Protein AF-A0A954B9W6-F1 (afdb_monomer_lite)

pLDDT: mean 94.42, std 5.33, ra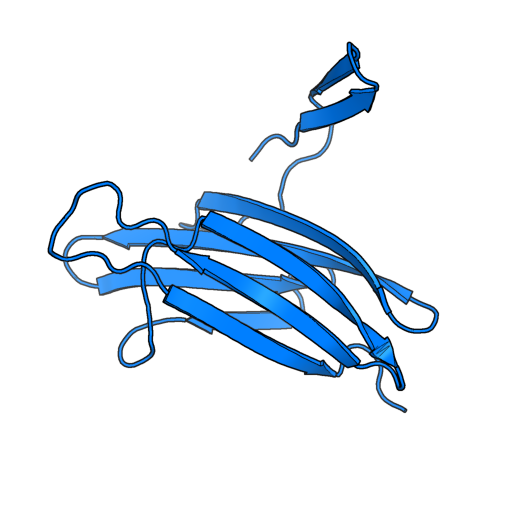nge [54.56, 98.62]

Radius of gyration: 15.03 Å; chains: 1; bounding box: 39×42×34 Å

Sequence (119 aa):
SPIGAVTGLNSAGWTDEMAPNPAGYAFVGFDAARIGDTDETFWLFRSYDPIRGNRNVVSWQDGAKAIELTRPLAVDNYEGITVQDRGNGVARVWIISDDNFNPQQRTLLLAFDIAVTSE

Foldseek 3Di:
DWDKDDPDPPDIDTDPDDDLADPQWDWQDKEWDCAPNDIKIWTKTWHADPPFGIKIWIAIPSRPDIDIDGPPHPGFAWRDWYWDHPDPQWIKIKIWHDQVPPPVGDTDIDIDIDRRDDD

Structure (mmCIF, N/CA/C/O backbone):
data_AF-A0A954B9W6-F1
#
_entry.id   AF-A0A954B9W6-F1
#
loop_
_atom_site.group_PDB
_atom_site.id
_atom_site.type_symbol
_atom_site.label_atom_id
_atom_site.label_alt_id
_atom_site.label_comp_id
_atom_site.label_asym_id
_atom_site.label_entity_id
_atom_site.label_seq_id
_atom_site.pdbx_PDB_ins_code
_atom_site.Cartn_x
_atom_site.Cartn_y
_atom_site.Cartn_z
_atom_site.occupancy
_atom_site.B_iso_or_equiv
_atom_site.auth_seq_id
_atom_site.auth_comp_id
_atom_site.auth_asym_id
_atom_site.auth_atom_id
_atom_site.pdbx_PDB_model_num
ATOM 1 N N . SER A 1 1 ? 7.867 5.785 7.520 1.00 90.38 1 SER A N 1
ATOM 2 C CA . SER A 1 1 ? 8.132 7.018 6.737 1.00 90.38 1 SER A CA 1
ATOM 3 C C . SER A 1 1 ? 7.289 8.156 7.290 1.00 90.38 1 SER A C 1
ATOM 5 O O . SER A 1 1 ? 6.195 7.833 7.727 1.00 90.38 1 SER A O 1
ATOM 7 N N . PRO A 1 2 ? 7.736 9.428 7.316 1.00 92.62 2 PRO A N 1
ATOM 8 C CA . PRO A 1 2 ? 6.908 10.524 7.833 1.00 92.62 2 PRO A CA 1
ATOM 9 C C . PRO A 1 2 ? 5.643 10.694 6.993 1.00 92.62 2 PRO A C 1
ATOM 11 O O . PRO A 1 2 ? 5.696 10.551 5.768 1.00 92.62 2 PRO A O 1
ATOM 14 N N . ILE A 1 3 ? 4.521 10.973 7.652 1.00 92.56 3 ILE A N 1
ATOM 15 C CA . ILE A 1 3 ? 3.222 11.150 6.999 1.00 92.56 3 ILE A CA 1
ATOM 16 C C . ILE A 1 3 ? 2.921 12.639 6.872 1.00 92.56 3 ILE A C 1
ATOM 18 O O . ILE A 1 3 ? 3.071 13.397 7.829 1.00 92.56 3 ILE A O 1
ATOM 22 N N . GLY A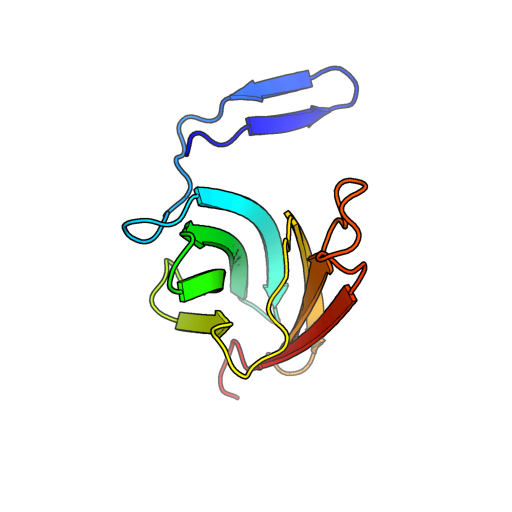 1 4 ? 2.498 13.062 5.683 1.00 91.38 4 GLY A N 1
ATOM 23 C CA . GLY A 1 4 ? 1.949 14.394 5.448 1.00 91.38 4 GLY A CA 1
ATOM 24 C C . GLY A 1 4 ? 0.425 14.363 5.409 1.00 91.38 4 GLY A C 1
ATOM 25 O O . GLY A 1 4 ? -0.165 13.354 5.031 1.00 91.38 4 GLY A O 1
ATOM 26 N N . ALA A 1 5 ? -0.206 15.480 5.756 1.00 90.25 5 ALA A N 1
ATOM 27 C CA . ALA A 1 5 ? -1.644 15.670 5.633 1.00 90.25 5 ALA A CA 1
ATOM 28 C C . ALA A 1 5 ? -1.943 16.941 4.834 1.00 90.25 5 ALA A C 1
ATOM 30 O O . ALA A 1 5 ? -1.294 17.973 5.017 1.00 90.25 5 ALA A O 1
ATOM 31 N N . VAL A 1 6 ? -2.955 16.864 3.969 1.00 90.62 6 VAL A N 1
ATOM 32 C CA . VAL A 1 6 ? -3.576 18.025 3.322 1.00 90.62 6 VAL A CA 1
ATOM 33 C C . VAL A 1 6 ? -4.874 18.305 4.070 1.00 90.62 6 VAL A C 1
ATOM 35 O O . VAL A 1 6 ? -5.826 17.538 3.979 1.00 90.62 6 VAL A O 1
ATOM 38 N N . THR A 1 7 ? -4.906 19.384 4.845 1.00 89.38 7 THR A N 1
ATOM 39 C CA . THR A 1 7 ? -6.036 19.751 5.717 1.00 89.38 7 THR A CA 1
ATOM 40 C C . THR A 1 7 ? -6.943 20.811 5.088 1.00 89.38 7 THR A C 1
ATOM 42 O O . THR A 1 7 ? -8.007 21.122 5.620 1.00 89.38 7 THR A O 1
ATOM 45 N N . GLY A 1 8 ? -6.552 21.362 3.936 1.00 92.00 8 GLY A N 1
ATOM 46 C CA . GLY A 1 8 ? -7.366 22.270 3.137 1.00 92.00 8 GLY A CA 1
ATOM 47 C C . GLY A 1 8 ? -6.682 22.654 1.827 1.00 92.00 8 GLY A C 1
ATOM 48 O O . GLY A 1 8 ? -5.520 22.331 1.604 1.00 92.00 8 GLY A O 1
ATOM 49 N N . LEU A 1 9 ? -7.385 23.400 0.969 1.00 92.38 9 LEU A N 1
ATOM 50 C CA . LEU A 1 9 ? -6.913 23.767 -0.381 1.00 92.38 9 LEU A CA 1
ATOM 51 C C . LEU A 1 9 ? -5.525 24.431 -0.413 1.00 92.38 9 LEU A C 1
ATOM 53 O O . LEU A 1 9 ? -4.797 24.267 -1.383 1.00 92.38 9 LEU A O 1
ATOM 57 N N . ASN A 1 10 ? -5.165 25.163 0.645 1.00 95.06 10 ASN A N 1
ATOM 58 C CA . ASN A 1 10 ? -3.868 25.831 0.795 1.00 95.06 10 ASN A CA 1
ATOM 59 C C . ASN A 1 10 ? -3.174 25.455 2.115 1.00 95.06 10 ASN A C 1
ATOM 61 O O . ASN A 1 10 ? -2.329 26.203 2.603 1.00 95.06 10 ASN A O 1
ATOM 65 N N . SER A 1 11 ? -3.579 24.350 2.743 1.00 93.56 11 SER A N 1
ATOM 66 C CA . SER A 1 11 ? -3.041 23.920 4.031 1.00 93.56 11 SER A CA 1
ATOM 67 C C . SER A 1 11 ? -2.597 22.471 3.930 1.00 93.56 11 SER A C 1
ATOM 69 O O . SER A 1 11 ? -3.404 21.564 3.738 1.00 93.56 11 SER A O 1
ATOM 71 N N . ALA A 1 12 ? -1.287 22.281 4.022 1.00 94.62 12 ALA A N 1
ATOM 72 C CA . ALA A 1 12 ? -0.648 20.983 4.079 1.00 94.62 12 ALA A CA 1
ATOM 73 C C . ALA A 1 12 ? 0.554 21.064 5.021 1.00 94.62 12 ALA A C 1
ATOM 75 O O . ALA A 1 12 ? 1.157 22.128 5.184 1.00 94.62 12 ALA A O 1
ATOM 76 N N . GLY A 1 13 ? 0.904 19.944 5.636 1.00 94.00 13 GLY A N 1
ATOM 77 C CA . GLY A 1 13 ? 2.035 19.866 6.547 1.00 94.00 13 GLY A CA 1
ATOM 78 C C . GLY A 1 13 ? 2.409 18.428 6.860 1.00 94.00 13 GLY A C 1
ATOM 79 O O . GLY A 1 13 ? 1.690 17.492 6.510 1.00 94.00 13 GLY A O 1
ATOM 80 N N . TRP A 1 14 ? 3.549 18.264 7.520 1.00 93.56 14 TRP A N 1
ATOM 81 C CA . TRP A 1 14 ? 3.900 16.992 8.135 1.00 93.56 14 TRP A CA 1
ATOM 82 C C . TRP A 1 14 ? 3.047 16.782 9.380 1.00 93.56 14 TRP A C 1
ATOM 84 O O . TRP A 1 14 ? 2.793 17.718 10.137 1.00 93.56 14 TRP A O 1
ATOM 94 N N . THR A 1 15 ? 2.605 15.550 9.564 1.00 90.50 15 THR A N 1
ATOM 95 C CA . THR A 1 15 ? 2.099 15.066 10.845 1.00 90.50 15 THR A CA 1
ATOM 96 C C . THR A 1 15 ? 3.283 14.657 11.726 1.00 90.50 15 THR A C 1
ATOM 98 O O . THR A 1 15 ? 4.395 14.465 11.227 1.00 90.50 15 THR A O 1
ATOM 101 N N . ASP A 1 16 ? 3.036 14.465 13.020 1.00 93.19 16 ASP A N 1
ATOM 102 C CA . ASP A 1 16 ? 4.002 13.833 13.931 1.00 93.19 16 ASP A CA 1
ATOM 103 C C . ASP A 1 16 ? 3.966 12.290 13.840 1.00 93.19 16 ASP A C 1
ATOM 105 O O . ASP A 1 16 ? 4.595 11.590 14.636 1.00 93.19 16 ASP A O 1
ATOM 109 N N . GLU A 1 17 ? 3.227 11.744 12.868 1.00 92.31 17 GLU A N 1
ATOM 110 C CA . GLU A 1 17 ? 3.033 10.312 12.677 1.00 92.31 17 GLU A CA 1
ATOM 111 C C . GLU A 1 17 ? 4.004 9.722 11.652 1.00 92.31 17 GLU A C 1
ATOM 113 O O . GLU A 1 17 ? 4.454 10.350 10.685 1.00 92.31 17 GLU A O 1
ATOM 118 N N . MET A 1 18 ? 4.299 8.442 11.859 1.00 93.38 18 MET A N 1
ATOM 119 C CA . MET A 1 18 ? 5.157 7.651 10.994 1.00 93.38 18 MET A CA 1
ATOM 120 C C . MET A 1 18 ? 4.371 6.460 10.466 1.00 93.38 18 MET A C 1
ATOM 122 O O . MET A 1 18 ? 3.789 5.706 11.238 1.00 93.38 18 MET A O 1
ATOM 126 N N . ALA A 1 19 ? 4.431 6.239 9.154 1.00 93.56 19 ALA A N 1
ATOM 127 C CA . ALA A 1 19 ? 3.889 5.035 8.544 1.00 93.56 19 ALA A CA 1
ATOM 128 C C . ALA A 1 19 ? 4.562 3.783 9.149 1.00 93.56 19 ALA A C 1
ATOM 130 O O . ALA A 1 19 ? 5.796 3.785 9.311 1.00 93.56 19 ALA A O 1
ATOM 131 N N . PRO A 1 20 ? 3.790 2.721 9.448 1.00 95.75 20 PRO A N 1
ATOM 132 C CA . PRO A 1 20 ? 4.266 1.508 10.108 1.00 95.75 20 PRO A CA 1
ATOM 133 C C . PRO A 1 20 ? 4.953 0.568 9.107 1.00 95.75 20 PRO A C 1
ATOM 135 O O . PRO A 1 20 ? 4.500 -0.543 8.845 1.00 95.75 20 PRO A O 1
ATOM 138 N N . ASN A 1 21 ? 6.044 1.033 8.496 1.00 96.62 21 ASN A N 1
ATOM 139 C CA . ASN A 1 21 ? 6.759 0.285 7.465 1.00 96.62 21 ASN A CA 1
ATOM 140 C C . ASN A 1 21 ? 7.263 -1.076 7.988 1.00 96.62 21 ASN A C 1
ATOM 142 O O . ASN A 1 21 ? 8.061 -1.099 8.931 1.00 96.62 21 ASN A O 1
ATOM 146 N N . PRO A 1 22 ? 6.936 -2.195 7.316 1.00 96.06 22 PRO A N 1
ATOM 147 C CA . PRO A 1 22 ? 7.633 -3.454 7.535 1.00 96.06 22 PRO A CA 1
ATOM 148 C C . PRO A 1 22 ? 9.131 -3.317 7.227 1.00 96.06 22 PRO A C 1
ATOM 150 O O . PRO A 1 22 ? 9.546 -2.532 6.367 1.00 96.06 22 PRO A O 1
ATOM 153 N N . ALA A 1 23 ? 9.965 -4.113 7.899 1.00 94.62 23 ALA A N 1
ATOM 154 C CA . ALA A 1 23 ? 11.409 -4.080 7.689 1.00 94.62 23 ALA A CA 1
ATOM 155 C C . ALA A 1 23 ? 11.771 -4.344 6.214 1.00 94.62 23 ALA A C 1
ATOM 157 O O . ALA A 1 23 ? 11.393 -5.361 5.637 1.00 94.62 23 ALA A O 1
ATOM 158 N N . GLY A 1 24 ? 12.525 -3.426 5.602 1.00 95.31 24 GLY A N 1
ATOM 159 C CA . GLY A 1 24 ? 12.930 -3.527 4.194 1.00 95.31 24 GLY A CA 1
ATOM 160 C C . GLY A 1 24 ? 11.863 -3.107 3.175 1.00 95.31 24 GLY A C 1
ATOM 161 O O . GLY A 1 24 ? 12.081 -3.292 1.973 1.00 95.31 24 GLY A O 1
ATOM 162 N N . TYR A 1 25 ? 10.744 -2.532 3.627 1.00 97.44 25 TYR A N 1
ATOM 163 C CA . TYR A 1 25 ? 9.685 -1.999 2.773 1.00 97.44 25 TYR A CA 1
ATOM 164 C C . TYR A 1 25 ? 9.549 -0.475 2.913 1.00 97.44 25 TYR A C 1
ATOM 166 O O . TYR A 1 25 ? 9.626 0.104 4.000 1.00 97.44 25 TYR A O 1
ATOM 174 N N . ALA A 1 26 ? 9.343 0.191 1.781 1.00 96.38 26 ALA A N 1
ATOM 175 C CA . ALA A 1 26 ? 9.079 1.617 1.695 1.00 96.38 26 ALA A CA 1
ATOM 176 C C . ALA A 1 26 ? 7.570 1.868 1.613 1.00 96.38 26 ALA A C 1
ATOM 178 O O . ALA A 1 26 ? 6.873 1.230 0.828 1.00 96.38 26 ALA A O 1
ATOM 179 N N . PHE A 1 27 ? 7.086 2.814 2.412 1.00 96.88 27 PHE A N 1
ATOM 180 C CA . PHE A 1 27 ? 5.728 3.349 2.335 1.00 96.88 27 PHE A CA 1
ATOM 181 C C . PHE A 1 27 ? 5.495 4.051 0.996 1.00 96.88 27 PHE A C 1
ATOM 183 O O . PHE A 1 27 ? 6.358 4.814 0.554 1.00 96.88 27 PHE A O 1
ATOM 190 N N . VAL A 1 28 ? 4.341 3.789 0.378 1.00 96.12 28 VAL A N 1
ATOM 191 C CA . VAL A 1 28 ? 3.937 4.418 -0.891 1.00 96.12 28 VAL A CA 1
ATOM 192 C C . VAL A 1 28 ? 2.554 5.060 -0.834 1.00 96.12 28 VAL A C 1
ATOM 194 O O . VAL A 1 28 ? 2.341 6.066 -1.496 1.00 96.12 28 VAL A O 1
ATOM 197 N N . GLY A 1 29 ? 1.643 4.547 -0.008 1.00 95.81 29 GLY A N 1
ATOM 198 C CA . GLY A 1 29 ? 0.314 5.127 0.148 1.00 95.81 29 GLY A CA 1
ATOM 199 C C . GLY A 1 29 ? -0.467 4.465 1.272 1.00 95.81 29 GLY A C 1
ATOM 200 O O . GLY A 1 29 ? -0.108 3.385 1.739 1.00 95.81 29 GLY A O 1
ATOM 201 N N . PHE A 1 30 ? -1.520 5.126 1.730 1.00 97.00 30 PHE A N 1
ATOM 202 C CA . PHE A 1 30 ? -2.518 4.555 2.626 1.00 97.00 30 PHE A CA 1
ATOM 203 C C . PHE A 1 30 ? -3.873 5.178 2.317 1.00 97.00 30 PHE A C 1
ATOM 205 O O . PHE A 1 30 ? -3.941 6.237 1.692 1.00 97.00 30 PHE A O 1
ATOM 212 N N . ASP A 1 31 ? -4.928 4.521 2.770 1.00 97.19 31 ASP A N 1
ATOM 213 C CA . ASP A 1 31 ? -6.266 5.094 2.818 1.00 97.19 31 ASP A CA 1
ATOM 214 C C . ASP A 1 31 ? -6.946 4.638 4.112 1.00 97.19 31 ASP A C 1
ATOM 216 O O . ASP A 1 31 ? -6.646 3.556 4.631 1.00 97.19 31 ASP A O 1
ATOM 220 N N . ALA A 1 32 ? -7.829 5.475 4.642 1.00 94.56 32 ALA A N 1
ATOM 221 C CA . ALA A 1 32 ? -8.576 5.205 5.861 1.00 94.56 32 ALA A CA 1
ATOM 222 C C . ALA A 1 32 ? -10.071 5.260 5.558 1.00 94.56 32 ALA A C 1
ATOM 224 O O . ALA A 1 32 ? -10.572 6.235 4.996 1.00 94.56 32 ALA A O 1
ATOM 225 N N . ALA A 1 33 ? -10.791 4.215 5.946 1.00 96.00 33 ALA A N 1
ATOM 226 C CA . ALA A 1 33 ? -12.222 4.104 5.724 1.00 96.00 33 ALA A CA 1
ATOM 227 C C . ALA A 1 33 ? -12.900 3.503 6.953 1.00 96.00 33 ALA A C 1
ATOM 229 O O . ALA A 1 33 ? -12.343 2.647 7.639 1.00 96.00 33 ALA A O 1
ATOM 230 N N . ARG A 1 34 ? -14.139 3.924 7.205 1.00 96.44 34 ARG A N 1
ATOM 231 C CA . ARG A 1 34 ? -14.995 3.259 8.181 1.00 96.44 34 ARG A CA 1
ATOM 232 C C . ARG A 1 34 ? -15.632 2.036 7.530 1.00 96.44 34 ARG A C 1
ATOM 234 O O . ARG A 1 34 ? -16.378 2.191 6.568 1.00 96.44 34 ARG A O 1
ATOM 241 N N . ILE A 1 35 ? -15.312 0.845 8.031 1.00 95.69 35 ILE A N 1
ATOM 242 C CA . ILE A 1 35 ? -15.823 -0.444 7.556 1.00 95.69 35 ILE A CA 1
ATOM 243 C C . ILE A 1 35 ? -16.805 -0.971 8.600 1.00 95.69 35 ILE A C 1
ATOM 245 O O . ILE A 1 35 ? -16.402 -1.377 9.693 1.00 95.69 35 ILE A O 1
ATOM 249 N N . GLY A 1 36 ? -18.104 -0.914 8.300 1.00 90.94 36 GLY A N 1
ATOM 250 C CA . GLY A 1 36 ? -19.134 -1.116 9.319 1.00 90.94 36 GLY A CA 1
ATOM 251 C C . GLY A 1 36 ? -18.988 -0.102 10.459 1.00 90.94 36 GLY A C 1
ATOM 252 O O . GLY A 1 36 ? -19.159 1.100 10.256 1.00 90.94 36 GLY A O 1
ATOM 253 N N . ASP A 1 37 ? -18.645 -0.585 11.656 1.00 90.62 37 ASP A N 1
ATOM 254 C CA . ASP A 1 37 ? -18.477 0.252 12.849 1.00 90.62 37 ASP A CA 1
ATOM 255 C C . ASP A 1 37 ? -17.022 0.514 13.266 1.00 90.62 37 ASP A C 1
ATOM 257 O O . ASP A 1 37 ? -16.771 1.103 14.325 1.00 90.62 37 ASP A O 1
ATOM 261 N N . THR A 1 38 ? -16.055 0.110 12.444 1.00 90.56 38 THR A N 1
ATOM 262 C CA . THR A 1 38 ? -14.625 0.228 12.749 1.00 90.56 38 THR A CA 1
ATOM 263 C C . THR A 1 38 ? -13.944 1.167 11.760 1.00 90.56 38 THR A C 1
ATOM 265 O O . THR A 1 38 ? -14.083 1.001 10.552 1.00 90.56 38 THR A O 1
ATOM 268 N N . ASP A 1 39 ? -13.209 2.155 12.271 1.00 95.50 39 ASP A N 1
ATOM 269 C CA . ASP A 1 39 ? -12.324 2.978 11.446 1.00 95.50 39 ASP A CA 1
ATOM 270 C C . ASP A 1 39 ? -11.031 2.199 11.213 1.00 95.50 39 ASP A C 1
ATOM 272 O O . ASP A 1 39 ? -10.361 1.806 12.168 1.00 95.50 39 ASP A O 1
ATOM 276 N N . GLU A 1 40 ? -10.707 1.937 9.951 1.00 96.19 40 GLU A N 1
ATOM 277 C CA . GLU A 1 40 ? -9.581 1.090 9.572 1.00 96.19 40 GLU A CA 1
ATOM 278 C C . GLU A 1 40 ? -8.700 1.788 8.549 1.00 96.19 40 GLU A C 1
ATOM 280 O O . GLU A 1 40 ? -9.176 2.375 7.573 1.00 96.19 40 GLU A O 1
ATOM 285 N N . THR A 1 41 ? -7.393 1.673 8.764 1.00 97.12 41 THR A N 1
ATOM 286 C CA . THR A 1 41 ? -6.375 2.218 7.871 1.00 97.12 41 THR A CA 1
ATOM 287 C C . THR A 1 41 ? -5.665 1.078 7.167 1.00 97.12 41 THR A C 1
ATOM 289 O O . THR A 1 41 ? -5.081 0.202 7.811 1.00 97.12 41 THR A O 1
ATOM 292 N N . PHE A 1 42 ? -5.674 1.117 5.838 1.00 98.38 42 PHE A N 1
ATOM 293 C CA . PHE A 1 42 ? -4.905 0.199 5.011 1.00 98.38 42 PHE A CA 1
ATOM 294 C C . PHE A 1 42 ? -3.668 0.900 4.477 1.00 98.38 42 PHE A C 1
ATOM 296 O O . PHE A 1 42 ? -3.750 1.952 3.847 1.00 98.38 42 PHE A O 1
ATOM 303 N N . TRP A 1 43 ? -2.521 0.271 4.678 1.00 98.19 43 TRP A N 1
ATOM 304 C CA . TRP A 1 43 ? -1.217 0.753 4.259 1.00 98.19 43 TRP A CA 1
ATOM 305 C C . TRP A 1 43 ? -0.712 -0.057 3.077 1.00 98.19 43 TRP A C 1
ATOM 307 O O . TRP A 1 43 ? -0.795 -1.282 3.088 1.00 98.19 43 TRP A O 1
ATOM 317 N N . LEU A 1 44 ? -0.130 0.614 2.089 1.00 98.56 44 LEU A N 1
ATOM 318 C CA . LEU A 1 44 ? 0.581 -0.002 0.981 1.00 98.56 44 LEU A CA 1
ATOM 319 C C . LEU A 1 44 ? 2.079 0.288 1.103 1.00 98.56 44 LEU A C 1
ATOM 321 O O . LEU A 1 44 ? 2.521 1.437 1.236 1.00 98.56 44 LEU A O 1
ATOM 325 N N . PHE A 1 45 ? 2.868 -0.776 1.002 1.00 98.38 45 PHE A N 1
ATOM 326 C CA . PHE A 1 45 ? 4.321 -0.719 0.982 1.00 98.38 45 PHE A CA 1
ATOM 327 C C . PHE A 1 45 ? 4.887 -1.489 -0.203 1.00 98.38 45 PHE A C 1
ATOM 329 O O . PHE A 1 45 ? 4.325 -2.501 -0.621 1.00 98.38 45 PHE A O 1
ATOM 336 N N . ARG A 1 46 ? 6.062 -1.069 -0.677 1.00 97.25 46 ARG A N 1
ATOM 337 C CA . ARG A 1 46 ? 6.816 -1.756 -1.733 1.00 97.25 46 ARG A CA 1
ATOM 338 C C . ARG A 1 46 ? 8.253 -2.053 -1.325 1.00 97.25 46 ARG A C 1
ATOM 340 O O . ARG A 1 46 ? 8.846 -1.357 -0.504 1.00 97.25 46 ARG A O 1
ATOM 347 N N . SER A 1 47 ? 8.841 -3.063 -1.947 1.00 97.31 47 SER A N 1
ATOM 348 C CA . SER A 1 47 ? 10.263 -3.389 -1.858 1.00 97.31 47 SER A CA 1
ATOM 349 C C . SER A 1 47 ? 10.744 -3.925 -3.203 1.00 97.31 47 SER A C 1
ATOM 351 O O . SER A 1 47 ? 10.007 -4.618 -3.905 1.00 97.31 47 SER A O 1
ATOM 353 N N . TYR A 1 48 ? 11.990 -3.624 -3.559 1.00 95.38 48 TYR A N 1
ATOM 354 C CA . TYR A 1 48 ? 12.619 -4.100 -4.785 1.00 95.38 48 TYR A CA 1
ATOM 355 C C . TYR A 1 48 ? 14.063 -4.510 -4.511 1.00 95.38 48 TYR A C 1
ATOM 357 O O . TYR A 1 48 ? 14.808 -3.800 -3.836 1.00 95.38 48 TYR A O 1
ATOM 365 N N . ASP A 1 49 ? 14.466 -5.647 -5.074 1.00 94.69 49 ASP A N 1
ATOM 366 C CA . ASP A 1 49 ? 15.876 -5.975 -5.273 1.00 94.69 49 ASP A CA 1
ATOM 367 C C . ASP A 1 49 ? 16.066 -6.787 -6.569 1.00 94.69 49 ASP A C 1
ATOM 369 O O . ASP A 1 49 ? 15.123 -7.455 -7.001 1.00 94.69 49 ASP A O 1
ATOM 373 N N . PRO A 1 50 ? 17.262 -6.779 -7.188 1.00 92.81 50 PRO A N 1
ATOM 374 C CA . PRO A 1 50 ? 17.485 -7.428 -8.485 1.00 92.81 50 PRO A CA 1
ATOM 375 C C . PRO A 1 50 ? 17.273 -8.949 -8.504 1.00 92.81 50 PRO A C 1
ATOM 377 O O . PRO A 1 50 ? 17.061 -9.523 -9.568 1.00 92.81 50 PRO A O 1
ATOM 380 N N . ILE A 1 51 ? 17.343 -9.621 -7.349 1.00 93.88 51 ILE A N 1
ATOM 381 C CA . ILE A 1 51 ? 17.235 -11.084 -7.261 1.00 93.88 51 ILE A CA 1
ATOM 382 C C . ILE A 1 51 ? 15.765 -11.484 -7.137 1.00 93.88 51 ILE A C 1
ATOM 384 O O . ILE A 1 51 ? 15.260 -12.323 -7.884 1.00 93.88 51 ILE A O 1
ATOM 388 N N . ARG A 1 52 ? 15.056 -10.872 -6.189 1.00 93.38 52 ARG A N 1
ATOM 389 C CA . ARG A 1 52 ? 13.680 -11.214 -5.813 1.00 93.38 52 ARG A CA 1
ATOM 390 C C . ARG A 1 52 ? 12.631 -10.368 -6.535 1.00 93.38 52 ARG A C 1
ATOM 392 O O . ARG A 1 52 ? 11.502 -10.841 -6.665 1.00 93.38 52 ARG A O 1
ATOM 399 N N . GLY A 1 53 ? 13.007 -9.247 -7.143 1.00 94.12 53 GLY A N 1
ATOM 400 C CA . GLY A 1 53 ? 12.117 -8.369 -7.905 1.00 94.12 53 GLY A CA 1
ATOM 401 C C . GLY A 1 53 ? 11.156 -7.586 -7.008 1.00 94.12 53 GLY A C 1
ATOM 402 O O . GLY A 1 53 ? 11.382 -7.478 -5.799 1.00 94.12 53 GLY A O 1
ATOM 403 N N . ASN A 1 54 ? 10.086 -7.061 -7.613 1.00 96.06 54 ASN A N 1
ATOM 404 C CA . ASN A 1 54 ? 9.039 -6.308 -6.920 1.00 96.06 54 ASN A CA 1
ATOM 405 C C . ASN A 1 54 ? 8.321 -7.169 -5.874 1.00 96.06 54 ASN A C 1
ATOM 407 O O . ASN A 1 54 ? 7.969 -8.325 -6.128 1.00 96.06 54 ASN A O 1
ATOM 411 N N . ARG A 1 55 ? 8.081 -6.574 -4.708 1.00 97.62 55 ARG A N 1
ATOM 412 C CA . ARG A 1 55 ? 7.268 -7.118 -3.621 1.00 97.62 55 ARG A CA 1
ATOM 413 C C . ARG A 1 55 ? 6.417 -6.006 -3.045 1.00 97.62 55 ARG A C 1
ATOM 415 O O . ARG A 1 55 ? 6.908 -4.888 -2.899 1.00 97.62 55 ARG A O 1
ATOM 422 N N . ASN A 1 56 ? 5.186 -6.324 -2.678 1.00 98.31 56 ASN A N 1
ATOM 423 C CA . ASN A 1 56 ? 4.260 -5.353 -2.112 1.00 98.31 56 ASN A CA 1
ATOM 424 C C . ASN A 1 56 ? 3.578 -5.938 -0.882 1.00 98.31 56 ASN A C 1
ATOM 426 O O . ASN A 1 56 ? 3.358 -7.147 -0.813 1.00 98.31 56 ASN A O 1
ATOM 430 N N . VAL A 1 57 ? 3.245 -5.078 0.070 1.00 98.31 57 VAL A N 1
ATOM 431 C CA . VAL A 1 57 ? 2.496 -5.440 1.271 1.00 98.31 57 VAL A CA 1
ATOM 432 C C . VAL A 1 57 ? 1.332 -4.477 1.396 1.00 98.31 57 VAL A C 1
ATOM 434 O O . VAL A 1 57 ? 1.551 -3.269 1.428 1.00 98.31 57 VAL A O 1
ATOM 437 N N . VAL A 1 58 ? 0.118 -5.018 1.475 1.00 98.44 58 VAL A N 1
ATOM 438 C CA . VAL A 1 58 ? -1.054 -4.289 1.968 1.00 98.44 58 VAL A CA 1
ATOM 439 C C . VAL A 1 58 ? -1.276 -4.728 3.408 1.00 98.44 58 VAL A C 1
ATOM 441 O O . VAL A 1 58 ? -1.455 -5.923 3.624 1.00 98.44 58 VAL A O 1
ATOM 444 N N . SER A 1 59 ? -1.259 -3.828 4.388 1.00 98.06 59 SER A N 1
ATOM 445 C CA . SER A 1 59 ? -1.512 -4.179 5.794 1.00 98.06 59 SER A CA 1
ATOM 446 C C . SER A 1 59 ? -2.576 -3.300 6.440 1.00 98.06 59 SER A C 1
ATOM 448 O O . SER A 1 59 ? -2.800 -2.174 6.012 1.00 98.06 59 SER A O 1
ATOM 450 N N . TRP A 1 60 ? -3.239 -3.828 7.464 1.00 97.00 60 TRP A N 1
ATOM 451 C CA . TRP A 1 60 ? -4.248 -3.133 8.268 1.00 97.00 60 TRP A CA 1
ATOM 452 C C . TRP A 1 60 ? -4.196 -3.640 9.715 1.00 97.00 60 TRP A C 1
ATOM 454 O O . TRP A 1 60 ? -3.388 -4.530 10.018 1.00 97.00 60 TRP A O 1
ATOM 464 N N . GLN A 1 61 ? -5.002 -3.063 10.616 1.00 94.38 61 GLN A N 1
ATOM 465 C CA . GLN A 1 61 ? -4.968 -3.369 12.057 1.00 94.38 61 GLN A CA 1
ATOM 466 C C . GLN A 1 61 ? -3.547 -3.266 12.631 1.00 94.38 61 GLN A C 1
ATOM 468 O O . GLN A 1 61 ? -3.003 -4.233 13.165 1.00 94.38 61 GLN A O 1
ATOM 473 N N . ASP A 1 62 ? -2.903 -2.115 12.420 1.00 90.44 62 ASP A N 1
ATOM 474 C CA . ASP A 1 62 ? -1.530 -1.825 12.862 1.00 90.44 62 ASP A CA 1
ATOM 475 C C . ASP A 1 62 ? -0.488 -2.874 12.431 1.00 90.44 62 ASP A C 1
ATOM 477 O O . ASP A 1 62 ? 0.507 -3.131 13.108 1.00 90.44 62 ASP A O 1
ATOM 481 N N . GLY A 1 63 ? -0.713 -3.500 11.272 1.00 93.00 63 GLY A N 1
ATOM 482 C CA . GLY A 1 63 ? 0.178 -4.515 10.715 1.00 93.00 63 GLY A CA 1
ATOM 483 C C . GLY A 1 63 ? -0.059 -5.930 11.243 1.00 93.00 63 GLY A C 1
ATOM 484 O O . GLY A 1 63 ? 0.648 -6.846 10.825 1.00 93.00 63 GLY A O 1
ATOM 485 N N . ALA A 1 64 ? -1.060 -6.149 12.102 1.00 94.62 64 ALA A N 1
ATOM 486 C CA . ALA A 1 64 ? -1.444 -7.489 12.552 1.00 94.62 64 ALA A CA 1
ATOM 487 C C . ALA A 1 64 ? -2.002 -8.356 11.411 1.00 94.62 64 ALA A C 1
ATOM 489 O O . ALA A 1 64 ? -1.969 -9.589 11.480 1.00 94.62 64 ALA A O 1
ATOM 490 N N . LYS A 1 65 ? -2.521 -7.719 10.358 1.00 96.56 65 LYS A N 1
ATOM 491 C CA . LYS A 1 65 ? -3.027 -8.374 9.156 1.00 96.56 65 LYS A CA 1
ATOM 492 C C . LYS A 1 65 ? -2.339 -7.817 7.920 1.00 96.56 65 LYS A C 1
ATOM 494 O O . LYS A 1 65 ? -2.096 -6.614 7.826 1.00 96.56 65 LYS A O 1
ATOM 499 N N . ALA A 1 66 ? -2.040 -8.696 6.965 1.00 97.50 66 ALA A N 1
ATOM 500 C CA . ALA A 1 66 ? -1.393 -8.306 5.725 1.00 97.50 66 ALA A CA 1
ATOM 501 C C . ALA A 1 66 ? -1.713 -9.247 4.557 1.00 97.50 66 ALA A C 1
ATOM 503 O O . ALA A 1 66 ? -1.942 -10.444 4.737 1.00 97.50 66 ALA A O 1
ATOM 504 N N . ILE A 1 67 ? -1.663 -8.688 3.351 1.00 97.00 67 ILE A N 1
ATOM 505 C CA . ILE A 1 67 ? -1.545 -9.401 2.082 1.00 97.00 67 ILE A CA 1
ATOM 506 C C . ILE A 1 67 ? -0.149 -9.118 1.538 1.00 97.00 67 ILE A C 1
ATOM 508 O O . ILE A 1 67 ? 0.214 -7.965 1.301 1.00 97.00 67 ILE A O 1
ATOM 512 N N . GLU A 1 68 ? 0.619 -10.177 1.298 1.00 97.25 68 GLU A N 1
ATOM 513 C CA . GLU A 1 68 ? 1.941 -10.084 0.686 1.00 97.25 68 GLU A CA 1
ATOM 514 C C . GLU A 1 68 ? 1.883 -10.508 -0.782 1.00 97.25 68 GLU A C 1
ATOM 516 O O . GLU A 1 68 ? 1.579 -11.655 -1.117 1.00 97.25 68 GLU A O 1
ATOM 521 N N . LEU A 1 69 ? 2.216 -9.581 -1.678 1.00 97.31 69 LEU A N 1
ATOM 522 C CA . LEU A 1 69 ? 2.367 -9.856 -3.099 1.00 97.31 69 LEU A CA 1
ATOM 523 C C . LEU A 1 69 ? 3.846 -10.077 -3.399 1.00 97.31 69 LEU A C 1
ATOM 525 O O . LEU A 1 69 ? 4.639 -9.135 -3.469 1.00 97.31 69 LEU A O 1
ATOM 529 N N . THR A 1 70 ? 4.205 -11.339 -3.608 1.00 96.75 70 THR A N 1
ATOM 530 C CA . THR A 1 70 ? 5.526 -11.773 -4.070 1.00 96.75 70 THR A CA 1
ATOM 531 C C . THR A 1 70 ? 5.366 -12.696 -5.279 1.00 96.75 70 THR A C 1
ATOM 533 O O . THR A 1 70 ? 4.277 -13.211 -5.543 1.00 96.75 70 THR A O 1
ATOM 536 N N . ARG A 1 71 ? 6.431 -12.904 -6.064 1.00 94.38 71 ARG A N 1
ATOM 537 C CA . ARG A 1 71 ? 6.381 -13.857 -7.186 1.00 94.38 71 ARG A CA 1
ATOM 538 C C . ARG A 1 71 ? 5.961 -15.249 -6.677 1.00 94.38 71 ARG A C 1
ATOM 540 O O . ARG A 1 71 ? 6.483 -15.676 -5.650 1.00 94.38 71 ARG A O 1
ATOM 547 N N . PRO A 1 72 ? 5.069 -15.966 -7.387 1.00 93.81 72 PRO A N 1
ATOM 548 C CA . PRO A 1 72 ? 4.617 -15.737 -8.766 1.00 93.81 72 PRO A CA 1
ATOM 549 C C . PRO A 1 72 ? 3.329 -14.901 -8.917 1.00 93.81 72 PRO A C 1
ATOM 551 O O . PRO A 1 72 ? 2.754 -14.886 -10.004 1.00 93.81 72 PRO A O 1
ATOM 554 N N . LEU A 1 73 ? 2.853 -14.219 -7.868 1.00 94.94 73 LEU A N 1
ATOM 555 C CA . LEU A 1 73 ? 1.664 -13.361 -7.958 1.00 94.94 73 LEU A CA 1
ATOM 556 C C . LEU A 1 73 ? 1.902 -12.153 -8.878 1.00 94.94 73 LEU A C 1
ATOM 558 O O . LEU A 1 73 ? 3.035 -11.852 -9.265 1.00 94.94 73 LEU A O 1
ATOM 562 N N . ALA A 1 74 ? 0.821 -11.442 -9.211 1.00 92.94 74 ALA A N 1
ATOM 563 C CA . ALA A 1 74 ? 0.850 -10.216 -10.005 1.00 92.94 74 ALA A CA 1
ATOM 564 C C . ALA A 1 74 ? 1.515 -9.058 -9.235 1.00 92.94 74 ALA A C 1
ATOM 566 O O . ALA A 1 74 ? 0.854 -8.138 -8.759 1.00 92.94 74 ALA A O 1
ATOM 567 N N . VAL A 1 75 ? 2.840 -9.124 -9.112 1.00 95.88 75 VAL A N 1
ATOM 568 C CA . VAL A 1 75 ? 3.678 -8.079 -8.527 1.00 95.88 75 VAL A CA 1
ATOM 569 C C . VAL A 1 75 ? 4.055 -7.046 -9.573 1.00 95.88 75 VAL A C 1
ATOM 571 O O . VAL A 1 75 ? 4.394 -7.387 -10.706 1.00 95.88 75 VAL A O 1
ATOM 574 N N . ASP A 1 76 ? 4.020 -5.785 -9.175 1.00 96.31 76 ASP A N 1
ATOM 575 C CA . ASP A 1 76 ? 4.499 -4.662 -9.967 1.00 96.31 76 ASP A CA 1
ATOM 576 C C . ASP A 1 76 ? 4.806 -3.484 -9.035 1.00 96.31 76 ASP A C 1
ATOM 578 O O . ASP A 1 76 ? 4.828 -3.656 -7.810 1.00 96.31 76 ASP A O 1
ATOM 582 N N . ASN A 1 77 ? 5.072 -2.319 -9.610 1.00 95.50 77 ASN A N 1
ATOM 583 C CA . ASN A 1 77 ? 5.332 -1.086 -8.890 1.00 95.50 77 ASN A CA 1
ATOM 584 C C . ASN A 1 77 ? 4.032 -0.423 -8.382 1.00 95.50 77 ASN A C 1
ATOM 586 O O . ASN A 1 77 ? 3.615 0.615 -8.892 1.00 95.50 77 ASN A O 1
ATOM 590 N N . TYR A 1 78 ? 3.352 -1.050 -7.415 1.00 97.94 78 TYR A N 1
ATOM 591 C CA . TYR A 1 78 ? 2.132 -0.483 -6.831 1.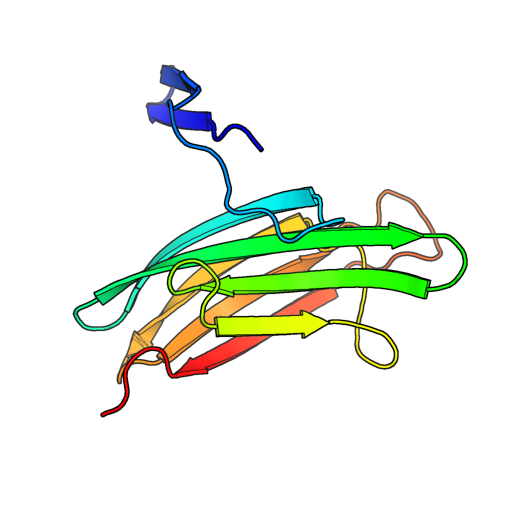00 97.94 78 TYR A CA 1
ATOM 592 C C . TYR A 1 78 ? 2.462 0.739 -5.969 1.00 97.94 78 TYR A C 1
ATOM 594 O O . TYR A 1 78 ? 3.290 0.654 -5.062 1.00 97.94 78 TYR A O 1
ATOM 602 N N . GLU A 1 79 ? 1.808 1.865 -6.257 1.00 95.25 79 GLU A N 1
ATOM 603 C CA . GLU A 1 79 ? 2.046 3.154 -5.587 1.00 95.25 79 GLU A CA 1
ATOM 604 C C . GLU A 1 79 ? 0.760 3.840 -5.108 1.00 95.25 79 GLU A C 1
ATOM 606 O O . GLU A 1 79 ? 0.822 4.712 -4.247 1.00 95.25 79 GLU A O 1
ATOM 611 N N . GLY A 1 80 ? -0.409 3.429 -5.607 1.00 96.81 80 GLY A N 1
ATOM 612 C CA . GLY A 1 80 ? -1.698 3.963 -5.168 1.00 96.81 80 GLY A CA 1
ATOM 613 C C . GLY A 1 80 ? -2.556 2.914 -4.471 1.00 96.81 80 GLY A C 1
ATOM 614 O O . GLY A 1 80 ? -2.531 1.741 -4.847 1.00 96.81 80 GLY A O 1
ATOM 615 N N . ILE A 1 81 ? -3.340 3.356 -3.488 1.00 98.56 81 ILE A N 1
ATOM 616 C CA . ILE A 1 81 ? -4.321 2.551 -2.755 1.00 98.56 81 ILE A CA 1
ATOM 617 C C . ILE A 1 81 ? -5.588 3.375 -2.499 1.00 98.56 81 ILE A C 1
ATOM 619 O O . ILE A 1 81 ? -5.503 4.580 -2.275 1.00 98.56 81 ILE A O 1
ATOM 623 N N . THR A 1 82 ? -6.755 2.731 -2.535 1.00 98.44 82 THR A N 1
ATOM 624 C CA . THR A 1 82 ? -7.987 3.280 -1.950 1.00 98.44 82 THR A CA 1
ATOM 625 C C . THR A 1 82 ? -8.868 2.169 -1.389 1.00 98.44 82 THR A C 1
ATOM 627 O O . THR A 1 82 ? -8.827 1.031 -1.872 1.00 98.44 82 THR A O 1
ATOM 630 N N . VAL A 1 83 ? -9.651 2.491 -0.363 1.00 98.44 83 VAL A N 1
ATOM 631 C CA . VAL A 1 83 ? -10.477 1.548 0.389 1.00 98.44 83 VAL A CA 1
ATOM 632 C C . VAL A 1 83 ? -11.930 2.013 0.399 1.00 98.44 83 VAL A C 1
ATOM 634 O O . VAL A 1 83 ? -12.234 3.178 0.630 1.00 98.44 83 VAL A O 1
ATOM 637 N N . GLN A 1 84 ? -12.850 1.080 0.171 1.00 97.31 84 GLN A N 1
ATOM 638 C CA . GLN A 1 84 ? -14.289 1.323 0.219 1.00 97.31 84 GLN A CA 1
ATOM 639 C C . GLN A 1 84 ? -14.982 0.273 1.091 1.00 97.31 84 GLN A C 1
ATOM 641 O O . GLN A 1 84 ? -14.747 -0.920 0.910 1.00 97.31 84 GLN A O 1
ATOM 646 N N . ASP A 1 85 ? -15.907 0.692 1.957 1.00 97.00 85 ASP A N 1
ATOM 647 C CA . ASP A 1 85 ? -16.831 -0.235 2.618 1.00 97.00 85 ASP A CA 1
ATOM 648 C C . ASP A 1 85 ? -17.821 -0.839 1.606 1.00 97.00 85 ASP A C 1
ATOM 650 O O . ASP A 1 85 ? -18.482 -0.126 0.843 1.00 97.00 85 ASP A O 1
ATOM 654 N N . ARG A 1 86 ? -17.919 -2.168 1.579 1.00 96.56 86 ARG A N 1
ATOM 655 C CA . ARG A 1 86 ? -18.866 -2.924 0.744 1.00 96.56 86 ARG A CA 1
ATOM 656 C C . ARG A 1 86 ? -20.080 -3.411 1.533 1.00 96.56 86 ARG A C 1
ATOM 658 O O . ARG A 1 86 ? -20.951 -4.048 0.940 1.00 96.56 86 ARG A O 1
ATOM 665 N N . GLY A 1 87 ? -20.156 -3.089 2.821 1.00 94.69 87 GLY A N 1
ATOM 666 C CA . GLY A 1 87 ? -21.136 -3.617 3.757 1.00 94.69 87 GLY A CA 1
ATOM 667 C C . GLY A 1 87 ? -20.707 -4.964 4.338 1.00 94.69 87 GLY A C 1
ATOM 668 O O . GLY A 1 87 ? -19.764 -5.601 3.867 1.00 94.69 87 GLY A O 1
ATOM 669 N N . ASN A 1 88 ? -21.421 -5.398 5.380 1.00 92.94 88 ASN A N 1
ATOM 670 C CA . ASN A 1 88 ? -21.211 -6.678 6.071 1.00 92.94 88 ASN A CA 1
ATOM 671 C C . ASN A 1 88 ? -19.755 -6.904 6.520 1.00 92.94 88 ASN A C 1
ATOM 673 O O . ASN A 1 88 ? -19.232 -8.011 6.426 1.00 92.94 88 ASN A O 1
ATOM 677 N N . GLY A 1 89 ? -19.073 -5.840 6.954 1.00 93.94 89 GLY A N 1
ATOM 678 C CA . GLY A 1 89 ? -17.698 -5.943 7.438 1.00 93.94 89 GLY A CA 1
ATOM 679 C C . GLY A 1 89 ? -16.641 -6.167 6.358 1.00 93.94 89 GLY A C 1
ATOM 680 O O . GLY A 1 89 ? -15.509 -6.517 6.691 1.00 93.94 89 GLY A O 1
ATOM 681 N N . VAL A 1 90 ? -16.983 -5.999 5.076 1.00 96.62 90 VAL A N 1
ATOM 682 C CA . VAL A 1 90 ? -16.064 -6.228 3.956 1.00 96.62 90 VAL A CA 1
ATOM 683 C C . VAL A 1 90 ? -15.530 -4.909 3.411 1.00 96.62 90 VAL A C 1
ATOM 685 O O . VAL A 1 90 ? -16.280 -4.069 2.919 1.00 96.62 90 VAL A O 1
ATOM 688 N N . ALA A 1 91 ? -14.209 -4.768 3.404 1.00 97.69 91 ALA A N 1
ATOM 689 C CA . ALA A 1 91 ? -13.516 -3.703 2.697 1.00 97.69 91 ALA A CA 1
ATOM 690 C C . ALA A 1 91 ? -13.164 -4.145 1.275 1.00 97.69 91 ALA A C 1
ATOM 692 O O . ALA A 1 91 ? -12.581 -5.211 1.072 1.00 97.69 91 ALA A O 1
ATOM 693 N N . ARG A 1 92 ? -13.447 -3.295 0.288 1.00 98.19 92 ARG A N 1
ATOM 694 C CA . ARG A 1 92 ? -12.823 -3.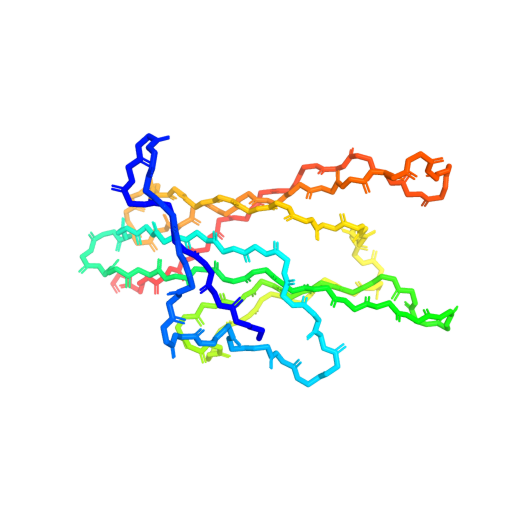378 -1.030 1.00 98.19 92 ARG A CA 1
ATOM 695 C C . ARG A 1 92 ? -11.584 -2.506 -1.063 1.00 98.19 92 ARG A C 1
ATOM 697 O O . ARG A 1 92 ? -11.691 -1.287 -0.973 1.00 98.19 92 ARG A O 1
ATOM 704 N N . VAL A 1 93 ? -10.438 -3.134 -1.282 1.00 98.50 93 VAL A N 1
ATOM 705 C CA . VAL A 1 93 ? -9.146 -2.466 -1.409 1.00 98.50 93 VAL A CA 1
ATOM 706 C C . VAL A 1 93 ? -8.694 -2.513 -2.859 1.00 98.50 93 VAL A C 1
ATOM 708 O O . VAL A 1 93 ? -8.518 -3.593 -3.424 1.00 98.50 93 VAL A O 1
ATOM 711 N N . TRP A 1 94 ? -8.494 -1.343 -3.455 1.00 98.62 94 TRP A N 1
ATOM 712 C CA . TRP A 1 94 ? -7.898 -1.196 -4.777 1.00 98.62 94 TRP A CA 1
ATOM 713 C C . TRP A 1 94 ? -6.438 -0.797 -4.647 1.00 98.62 94 TRP A C 1
ATOM 715 O O . TRP A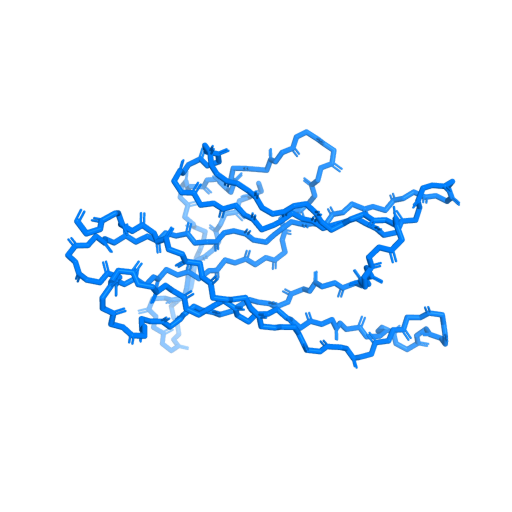 1 94 ? -6.127 0.087 -3.854 1.00 98.62 94 TRP A O 1
ATOM 725 N N . ILE A 1 95 ? -5.564 -1.389 -5.461 1.00 98.62 95 ILE A N 1
ATOM 726 C CA . ILE A 1 95 ? -4.185 -0.917 -5.631 1.00 98.62 95 ILE A CA 1
ATOM 727 C C . ILE A 1 95 ? -3.849 -0.761 -7.111 1.00 98.62 95 ILE A C 1
ATOM 729 O O . ILE A 1 95 ? -4.257 -1.586 -7.933 1.00 98.62 95 ILE A O 1
ATOM 733 N N . ILE A 1 96 ? -3.097 0.287 -7.442 1.00 98.38 96 ILE A N 1
ATOM 734 C CA . ILE A 1 96 ? -2.689 0.609 -8.815 1.00 98.38 96 ILE A CA 1
ATOM 735 C C . ILE A 1 96 ? -1.170 0.699 -8.930 1.00 98.38 96 ILE A C 1
ATOM 737 O O . ILE A 1 96 ? -0.507 1.249 -8.044 1.00 98.38 96 ILE A O 1
ATOM 741 N N . SER A 1 97 ? -0.628 0.125 -10.003 1.00 97.69 97 SER A N 1
ATOM 742 C CA . SER A 1 97 ? 0.787 0.241 -10.343 1.00 97.69 97 SER A CA 1
ATOM 743 C C . SER A 1 97 ? 1.052 1.304 -11.393 1.00 97.69 97 SER A C 1
ATOM 745 O O . SER A 1 97 ? 0.273 1.479 -12.331 1.00 97.69 97 SER A O 1
ATOM 747 N N . ASP A 1 98 ? 2.179 1.984 -11.212 1.00 93.75 98 ASP A N 1
ATOM 748 C CA . ASP A 1 98 ? 2.766 2.897 -12.186 1.00 93.75 98 ASP A CA 1
ATOM 749 C C . ASP A 1 98 ? 3.843 2.154 -12.984 1.00 93.75 98 ASP A C 1
ATOM 751 O O . ASP A 1 98 ? 4.696 1.487 -12.395 1.00 93.75 98 ASP A O 1
ATOM 755 N N . ASP A 1 99 ? 3.809 2.269 -14.310 1.00 89.19 99 ASP A N 1
ATOM 756 C CA . ASP A 1 99 ? 4.805 1.664 -15.191 1.00 89.19 99 ASP A CA 1
ATOM 757 C C . ASP A 1 99 ? 6.134 2.439 -15.226 1.00 89.19 99 ASP A C 1
ATOM 759 O O . ASP A 1 99 ? 7.132 1.907 -15.719 1.00 89.19 99 ASP A O 1
ATOM 763 N N . ASN A 1 100 ? 6.174 3.675 -14.705 1.00 87.88 100 ASN A N 1
ATOM 764 C CA . ASN A 1 100 ? 7.356 4.540 -14.666 1.00 87.88 100 ASN A CA 1
ATOM 765 C C . ASN A 1 100 ? 8.114 4.616 -16.012 1.00 87.88 100 ASN A C 1
ATOM 767 O O . ASN A 1 100 ? 9.346 4.706 -16.042 1.00 87.88 100 ASN A O 1
ATOM 771 N N . PHE A 1 101 ? 7.400 4.550 -17.144 1.00 89.88 101 PHE A N 1
ATOM 772 C CA . PHE A 1 101 ? 7.980 4.486 -18.495 1.00 89.88 101 PHE A CA 1
ATOM 773 C C . PHE A 1 101 ? 8.970 3.319 -18.711 1.00 89.88 101 PHE A C 1
ATOM 775 O O . PHE A 1 101 ? 9.830 3.371 -19.597 1.00 89.88 101 PHE A O 1
ATOM 782 N N . ASN A 1 102 ? 8.873 2.253 -17.915 1.00 90.06 102 ASN A N 1
ATOM 783 C CA . ASN A 1 102 ? 9.716 1.070 -18.004 1.00 90.06 102 ASN A CA 1
ATOM 784 C C . ASN A 1 102 ? 8.952 -0.080 -18.686 1.00 90.06 102 ASN A C 1
ATOM 786 O O . ASN A 1 102 ? 7.968 -0.563 -18.135 1.00 90.06 102 ASN A O 1
ATOM 790 N N . PRO A 1 103 ? 9.431 -0.623 -19.823 1.00 90.06 103 PRO A N 1
ATOM 791 C CA . PRO A 1 103 ? 8.743 -1.704 -20.539 1.00 90.06 103 PRO A CA 1
ATOM 792 C C . PRO A 1 103 ? 8.658 -3.031 -19.763 1.00 90.06 103 PRO A C 1
ATOM 794 O O . PRO A 1 103 ? 7.960 -3.948 -20.192 1.00 90.06 103 PRO A O 1
ATOM 797 N N . GLN A 1 104 ? 9.395 -3.173 -18.658 1.00 88.06 104 GLN A N 1
ATOM 798 C CA . GLN A 1 104 ? 9.313 -4.329 -17.760 1.00 88.06 104 GLN A CA 1
ATOM 799 C C . GLN A 1 104 ? 8.259 -4.161 -16.656 1.00 88.06 104 GLN A C 1
ATOM 801 O O . GLN A 1 104 ? 7.938 -5.142 -15.985 1.00 88.06 104 GLN A O 1
ATOM 806 N N . GLN A 1 105 ? 7.755 -2.944 -16.451 1.00 91.69 105 GLN A N 1
ATOM 807 C CA . GLN A 1 105 ? 6.686 -2.632 -15.507 1.00 91.69 105 GLN A CA 1
ATOM 808 C C . GLN A 1 105 ? 5.361 -2.507 -16.256 1.00 91.69 105 GLN A C 1
ATOM 810 O O . GLN A 1 105 ? 5.322 -2.320 -17.474 1.00 91.69 105 GLN A O 1
ATOM 815 N N . ARG A 1 106 ? 4.258 -2.693 -15.537 1.00 94.31 106 ARG A N 1
ATOM 816 C CA . ARG A 1 106 ? 2.912 -2.716 -16.116 1.00 94.31 106 ARG A CA 1
ATOM 817 C C . ARG A 1 106 ? 2.001 -1.783 -15.341 1.00 94.31 106 ARG A C 1
ATOM 819 O O . ARG A 1 106 ? 2.106 -1.689 -14.122 1.00 94.31 106 ARG A O 1
ATOM 826 N N . THR A 1 107 ? 1.018 -1.221 -16.032 1.00 95.69 107 THR A N 1
ATOM 827 C CA . THR A 1 107 ? -0.122 -0.539 -15.410 1.00 95.69 107 THR A CA 1
ATOM 828 C C . THR A 1 107 ? -1.193 -1.565 -15.070 1.00 95.69 107 THR A C 1
ATOM 83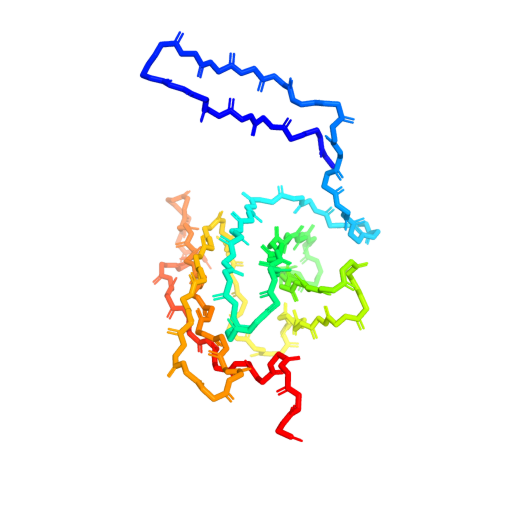0 O O . THR A 1 107 ? -1.911 -2.053 -15.944 1.00 95.69 107 THR A O 1
ATOM 833 N N . LEU A 1 108 ? -1.275 -1.936 -13.796 1.00 96.69 108 LEU A N 1
ATOM 834 C CA . LEU A 1 108 ? -2.212 -2.919 -13.269 1.00 96.69 108 LEU A CA 1
ATOM 835 C C . LEU A 1 108 ? -3.119 -2.265 -12.237 1.00 96.69 108 LEU A C 1
ATOM 837 O O . LEU A 1 108 ? -2.692 -1.409 -11.469 1.00 96.69 108 LEU A O 1
ATOM 841 N N . LEU A 1 109 ? -4.359 -2.739 -12.185 1.00 97.94 109 LEU A N 1
ATOM 842 C CA . LEU A 1 109 ? -5.316 -2.417 -11.138 1.00 97.94 109 LEU A CA 1
ATOM 843 C C . LEU A 1 109 ? -5.781 -3.730 -10.509 1.00 97.94 109 LEU A C 1
ATOM 845 O O . LEU A 1 109 ? -6.364 -4.569 -11.199 1.00 97.94 109 LEU A O 1
ATOM 849 N N . LEU A 1 110 ? -5.516 -3.914 -9.217 1.00 98.00 110 LEU A N 1
ATOM 850 C CA . LEU A 1 110 ? -5.996 -5.065 -8.452 1.00 98.00 110 LEU A CA 1
ATOM 851 C C . LEU A 1 110 ? -7.079 -4.635 -7.469 1.00 98.00 110 LEU A C 1
ATOM 853 O O . LEU A 1 110 ? -7.031 -3.526 -6.940 1.00 98.00 110 LEU A O 1
ATOM 857 N N . ALA A 1 111 ? -8.022 -5.540 -7.211 1.00 98.00 111 ALA A N 1
ATOM 858 C CA . ALA A 1 111 ? -9.056 -5.385 -6.197 1.00 98.00 111 ALA A CA 1
ATOM 859 C C . ALA A 1 111 ? -9.050 -6.597 -5.266 1.00 98.00 111 ALA A C 1
ATOM 861 O O . ALA A 1 111 ? -9.057 -7.736 -5.739 1.00 98.00 111 ALA A O 1
ATOM 862 N N . PHE A 1 112 ? -9.102 -6.347 -3.964 1.00 97.81 112 PHE A N 1
ATOM 863 C CA . PHE A 1 112 ? -9.272 -7.366 -2.936 1.00 97.81 112 PHE A CA 1
ATOM 864 C C . PHE A 1 112 ? -10.543 -7.069 -2.151 1.00 97.81 112 PHE A C 1
ATOM 866 O O . PHE A 1 112 ? -10.746 -5.932 -1.732 1.00 97.81 112 PHE A O 1
ATOM 873 N N . ASP A 1 113 ? -11.369 -8.089 -1.935 1.00 97.62 113 ASP A N 1
ATOM 874 C CA . ASP A 1 113 ? -12.413 -8.041 -0.913 1.00 97.62 113 ASP A CA 1
ATOM 875 C C . ASP A 1 113 ? -11.870 -8.697 0.348 1.00 97.62 113 ASP A C 1
ATOM 877 O O . ASP A 1 113 ? -11.481 -9.867 0.332 1.00 97.62 113 ASP A O 1
ATOM 881 N N . ILE A 1 114 ? -11.811 -7.926 1.426 1.00 96.56 114 ILE A N 1
ATOM 882 C CA . ILE A 1 114 ? -11.203 -8.321 2.691 1.00 96.56 114 ILE A CA 1
ATOM 883 C C . ILE A 1 114 ? -12.275 -8.244 3.770 1.00 96.56 114 ILE A C 1
ATOM 885 O O . ILE A 1 114 ? -12.835 -7.178 4.010 1.00 96.56 114 ILE A O 1
ATOM 889 N N . ALA A 1 115 ? -12.546 -9.365 4.436 1.00 94.31 115 ALA A N 1
ATOM 890 C CA . ALA A 1 115 ? -13.345 -9.369 5.655 1.00 94.31 115 ALA A CA 1
ATOM 891 C C . ALA A 1 115 ? -12.524 -8.733 6.787 1.00 94.31 115 ALA A C 1
ATOM 893 O O . ALA A 1 115 ? -11.497 -9.277 7.202 1.00 94.31 115 ALA A O 1
ATOM 894 N N . VAL A 1 116 ? -12.954 -7.559 7.235 1.00 92.19 116 VAL A N 1
ATOM 895 C CA . VAL A 1 116 ? -12.286 -6.744 8.256 1.00 92.19 116 VAL A CA 1
ATOM 896 C C . VAL A 1 116 ? -12.844 -7.060 9.633 1.00 92.19 116 VAL A C 1
ATOM 898 O O . VAL A 1 116 ? -12.087 -7.347 10.561 1.00 92.19 116 VAL A O 1
ATOM 901 N N . THR A 1 117 ? -14.169 -7.080 9.742 1.00 83.81 117 THR A N 1
ATOM 902 C CA . THR A 1 117 ? -14.875 -7.573 10.920 1.00 83.81 117 THR A CA 1
ATOM 903 C C . THR A 1 117 ? -15.375 -8.983 10.627 1.00 83.81 117 THR A C 1
ATOM 905 O O . THR A 1 117 ? -15.787 -9.293 9.510 1.00 83.81 117 THR A O 1
ATOM 908 N N . SER A 1 118 ? -15.318 -9.865 11.622 1.00 66.94 118 SER A N 1
ATOM 909 C CA . SER A 1 118 ? -16.135 -11.084 11.572 1.00 66.94 118 SER A CA 1
ATOM 910 C C . SER A 1 118 ? -17.588 -10.673 11.825 1.00 66.94 118 SER A C 1
ATOM 912 O O . SER A 1 118 ? -17.802 -9.763 12.628 1.00 66.94 118 SER A O 1
ATOM 914 N N . GLU A 1 119 ? -18.554 -11.283 11.132 1.00 54.56 119 GLU A N 1
ATOM 915 C CA . GLU A 1 119 ? -19.957 -11.232 11.583 1.00 54.56 119 GLU A CA 1
ATOM 916 C C . GLU A 1 119 ? -20.100 -11.782 13.011 1.00 54.56 119 GLU A C 1
ATOM 918 O O . GLU A 1 119 ? -19.324 -12.702 13.377 1.00 54.56 119 GLU A O 1
#

Secondary structure (DSSP, 8-state):
-EEEEEEETTEEEEEEEE--PPTT-EEEEEEEEEETTEEEEEEEEEEEETTTEEEEEEEEGGGTEEEEE-TTS----EEEEEEEE-STTEEEEEEEE--TT-TTS---EEEEEEE-S--